Protein AF-A0A3B0M2R5-F1 (afdb_monomer_lite)

InterPro domains:
  IPR005021 Terminase large subunit-like [PTHR41287] (4-120)
  IPR046462 Terminase large subunit-like, endonuclease domain [PF20441] (6-119)

Sequence (122 aa):
MAEMYRKWAALDMLTLTEGDVIDHAKIQEELQAWVSGESLKEIAFDPWSATQFSLSLAEEGLPLVEVPQTVKNLSEAMKEVEALVYSGRLHHTQNPLMNWMMSNITVKIDKNDNIFPNKSTP

Radius of gyration: 17.06 Å; chains: 1; bounding box: 43×30×42 Å

pLDDT: mean 88.45, std 7.63, range [49.78, 97.44]

Organism: NCBI:txid235567

Structure (mmCIF, N/CA/C/O backbone):
data_AF-A0A3B0M2R5-F1
#
_entry.id   AF-A0A3B0M2R5-F1
#
loop_
_atom_site.group_PDB
_atom_site.id
_atom_site.type_symbol
_atom_site.label_atom_id
_atom_site.label_alt_id
_atom_site.label_comp_id
_atom_site.label_asym_id
_atom_site.label_entity_id
_atom_site.label_seq_id
_atom_site.pdbx_PDB_ins_code
_atom_site.Cartn_x
_atom_site.Cartn_y
_atom_site.Cartn_z
_atom_site.occupancy
_atom_site.B_iso_or_equiv
_atom_site.auth_seq_id
_atom_site.auth_comp_id
_atom_site.auth_asym_id
_atom_site.auth_atom_id
_atom_site.pdbx_PDB_model_num
ATOM 1 N N . MET A 1 1 ? -16.174 2.466 -16.410 1.00 58.25 1 MET A N 1
ATOM 2 C CA . MET A 1 1 ? -15.852 2.660 -14.977 1.00 58.25 1 MET A CA 1
ATOM 3 C C . MET A 1 1 ? -17.000 2.196 -14.083 1.00 58.25 1 MET A C 1
ATOM 5 O O . MET A 1 1 ? -16.866 1.131 -13.503 1.00 58.25 1 MET A O 1
ATOM 9 N N . ALA A 1 2 ? -18.155 2.877 -14.050 1.00 71.94 2 ALA A N 1
ATOM 10 C CA . ALA A 1 2 ? -19.270 2.523 -13.150 1.00 71.94 2 ALA A CA 1
ATOM 11 C C . ALA A 1 2 ? -19.824 1.085 -13.301 1.00 71.94 2 ALA A C 1
ATOM 13 O O . ALA A 1 2 ? -20.236 0.474 -12.321 1.00 71.94 2 ALA A O 1
ATOM 14 N N . GLU A 1 3 ? -19.819 0.512 -14.509 1.00 80.75 3 GLU A N 1
ATOM 15 C CA . GLU A 1 3 ? -20.295 -0.864 -14.727 1.00 80.75 3 GLU A CA 1
ATOM 16 C C . GLU A 1 3 ? -19.365 -1.929 -14.119 1.00 80.75 3 GLU A C 1
ATOM 18 O O . GLU A 1 3 ? -19.833 -2.972 -13.672 1.00 80.75 3 GLU A O 1
ATOM 23 N N . MET A 1 4 ? -18.057 -1.664 -14.061 1.00 85.06 4 MET A N 1
ATOM 24 C CA . MET A 1 4 ? -17.075 -2.638 -13.581 1.00 85.06 4 MET A CA 1
ATOM 25 C C . MET A 1 4 ? -17.079 -2.742 -12.054 1.00 85.06 4 MET A C 1
ATOM 27 O O . MET A 1 4 ? -17.082 -3.849 -11.527 1.00 85.06 4 MET A O 1
ATOM 31 N N . TYR A 1 5 ? -17.226 -1.610 -11.355 1.00 87.81 5 TYR A N 1
ATOM 32 C CA . TYR A 1 5 ? -17.431 -1.591 -9.903 1.00 87.81 5 TYR A CA 1
ATOM 33 C C . TYR A 1 5 ? -18.680 -2.374 -9.486 1.00 87.81 5 TYR A C 1
ATOM 35 O O . TYR A 1 5 ? -18.619 -3.168 -8.554 1.00 87.81 5 TYR A O 1
ATOM 43 N N . ARG A 1 6 ? -19.790 -2.240 -10.229 1.00 89.75 6 ARG A N 1
ATOM 44 C CA . ARG A 1 6 ? -21.006 -3.035 -9.980 1.00 89.75 6 ARG A CA 1
ATOM 45 C C . ARG A 1 6 ? -20.786 -4.535 -10.179 1.00 89.75 6 ARG A C 1
ATOM 47 O O . ARG A 1 6 ? -21.315 -5.325 -9.407 1.00 89.75 6 ARG A O 1
ATOM 54 N N . LYS A 1 7 ? -20.002 -4.934 -11.187 1.00 90.62 7 LYS A N 1
ATOM 55 C CA . LYS A 1 7 ? -19.651 -6.348 -11.408 1.00 90.62 7 LYS A CA 1
ATOM 56 C C . LYS A 1 7 ? -18.804 -6.906 -10.267 1.00 90.62 7 LYS A C 1
ATOM 58 O O . LYS A 1 7 ? -19.072 -8.012 -9.823 1.00 90.62 7 LYS A O 1
ATOM 63 N N . TRP A 1 8 ? -17.819 -6.155 -9.779 1.00 92.12 8 TRP A N 1
ATOM 64 C CA . TRP A 1 8 ? -17.003 -6.590 -8.642 1.00 92.12 8 TRP A CA 1
ATOM 65 C C . TRP A 1 8 ? -17.802 -6.669 -7.343 1.00 92.12 8 TRP A C 1
ATOM 67 O O . TRP A 1 8 ? -17.612 -7.615 -6.585 1.00 92.12 8 TRP A O 1
ATOM 77 N N . ALA A 1 9 ? -18.744 -5.748 -7.131 1.00 92.62 9 ALA A N 1
ATOM 78 C CA . ALA A 1 9 ? -19.663 -5.819 -6.000 1.00 92.62 9 ALA A CA 1
ATOM 79 C C . ALA A 1 9 ? -20.566 -7.060 -6.063 1.00 92.62 9 ALA A C 1
ATOM 81 O O . ALA A 1 9 ? -20.715 -7.759 -5.073 1.00 92.62 9 ALA A O 1
ATOM 82 N N . A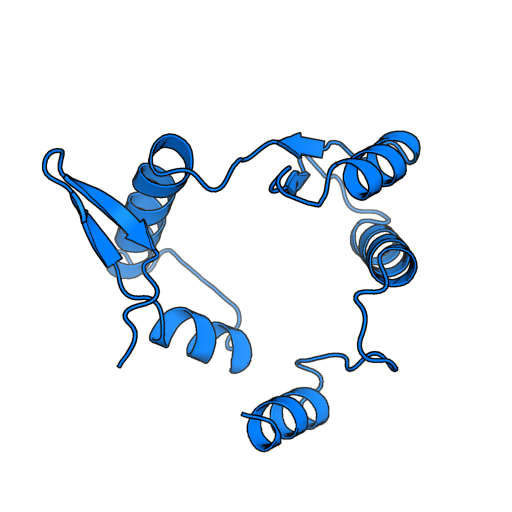LA A 1 10 ? -21.091 -7.404 -7.245 1.00 92.31 10 ALA A N 1
ATOM 83 C CA . ALA A 1 10 ? -21.887 -8.621 -7.437 1.00 92.31 10 ALA A CA 1
ATOM 84 C C . ALA A 1 10 ? -21.093 -9.934 -7.265 1.00 92.31 10 ALA A C 1
ATOM 86 O O . ALA A 1 10 ? -21.695 -11.003 -7.215 1.00 92.31 10 ALA A O 1
ATOM 87 N N . LEU A 1 11 ? -19.758 -9.863 -7.222 1.00 91.06 11 LEU A N 1
ATOM 88 C CA . LEU A 1 11 ? -18.860 -10.992 -6.969 1.00 91.06 11 LEU A CA 1
ATOM 89 C C . LEU A 1 11 ? -18.343 -11.022 -5.519 1.00 91.06 11 LEU A C 1
ATOM 91 O O . LEU A 1 11 ? -17.419 -11.783 -5.245 1.00 91.06 11 LEU A O 1
ATOM 95 N N . ASP A 1 12 ? -18.868 -10.170 -4.631 1.00 90.00 12 ASP A N 1
ATOM 96 C CA . ASP A 1 12 ? -18.390 -9.985 -3.251 1.00 90.00 12 ASP A CA 1
ATOM 97 C C . ASP A 1 12 ? -16.893 -9.611 -3.163 1.00 90.00 12 ASP A C 1
ATOM 99 O O . ASP A 1 12 ? -16.214 -9.866 -2.172 1.00 90.00 12 ASP A O 1
ATOM 103 N N . MET A 1 13 ? -16.358 -8.983 -4.218 1.00 88.38 13 MET A N 1
ATOM 104 C CA . MET A 1 13 ? -14.956 -8.537 -4.303 1.00 88.38 13 MET A CA 1
ATOM 105 C C . MET A 1 13 ? -14.789 -7.048 -3.972 1.00 88.38 13 MET A C 1
ATOM 107 O O . MET A 1 13 ? -13.663 -6.559 -3.887 1.00 88.38 13 MET A O 1
ATOM 111 N N . LEU A 1 14 ? -15.897 -6.312 -3.858 1.00 90.88 14 LEU A N 1
ATOM 112 C CA . LEU A 1 14 ? -15.929 -4.883 -3.565 1.00 90.88 14 LEU A CA 1
ATOM 113 C C . LEU A 1 14 ? -17.180 -4.552 -2.747 1.00 90.88 14 LEU A C 1
ATOM 115 O O . LEU A 1 14 ? -18.295 -4.674 -3.251 1.00 90.88 14 LEU A O 1
ATOM 119 N N . THR A 1 15 ? -16.998 -4.061 -1.527 1.00 89.75 15 THR A N 1
ATOM 120 C CA . THR A 1 15 ? -18.098 -3.513 -0.728 1.00 89.75 15 THR A CA 1
ATOM 121 C C . THR A 1 15 ? -18.385 -2.085 -1.180 1.00 89.75 15 THR A C 1
ATOM 123 O O . THR A 1 15 ? -17.484 -1.248 -1.227 1.00 89.75 15 THR A O 1
ATOM 126 N N . LEU A 1 16 ? -19.637 -1.803 -1.539 1.00 89.12 16 LEU A N 1
ATOM 127 C CA . LEU A 1 16 ? -20.080 -0.447 -1.856 1.00 89.12 16 LEU A CA 1
ATOM 128 C C . LEU A 1 16 ? -20.634 0.205 -0.590 1.00 89.12 16 LEU A C 1
ATOM 130 O O . LEU A 1 16 ? -21.538 -0.339 0.039 1.00 89.12 16 LEU A O 1
ATOM 134 N N . THR A 1 17 ? -20.112 1.376 -0.248 1.00 88.31 17 THR A N 1
ATOM 135 C CA . THR A 1 17 ? -20.636 2.233 0.818 1.00 88.31 17 THR A CA 1
ATOM 136 C C . THR A 1 17 ? -21.558 3.295 0.223 1.00 88.31 17 THR A C 1
ATOM 138 O O . THR A 1 17 ? -21.351 3.746 -0.906 1.00 88.31 17 THR A O 1
ATOM 141 N N . GLU A 1 18 ? -22.589 3.691 0.965 1.00 85.38 18 GLU A N 1
ATOM 142 C CA . GLU A 1 18 ? -23.465 4.792 0.559 1.00 85.38 18 GLU A CA 1
ATOM 143 C C . GLU A 1 18 ? -22.756 6.149 0.692 1.00 85.38 18 GLU A C 1
ATOM 145 O O . GLU A 1 18 ? -21.860 6.317 1.518 1.00 85.38 18 GLU A O 1
ATOM 150 N N . GLY A 1 19 ? -23.180 7.127 -0.113 1.00 85.31 19 GLY A N 1
ATOM 151 C CA . GLY A 1 19 ? -22.615 8.479 -0.124 1.00 85.31 19 GLY A CA 1
ATOM 152 C C . GLY A 1 19 ? -21.551 8.714 -1.200 1.00 85.31 19 GLY A C 1
ATOM 153 O O . GLY A 1 19 ? -21.197 7.830 -1.978 1.00 85.31 19 GLY A O 1
ATOM 154 N N . ASP A 1 20 ? -21.083 9.958 -1.276 1.00 85.56 20 ASP A N 1
ATOM 155 C CA . ASP A 1 20 ? -20.077 10.450 -2.226 1.00 85.56 20 ASP A CA 1
ATOM 156 C C . ASP A 1 20 ? -18.783 10.929 -1.540 1.00 85.56 20 ASP A C 1
ATOM 158 O O . ASP A 1 20 ? -17.884 11.459 -2.195 1.00 85.56 20 ASP A O 1
ATOM 162 N N . VAL A 1 21 ? -18.671 10.703 -0.227 1.00 85.38 21 VAL A N 1
ATOM 163 C CA . VAL A 1 21 ? -17.522 11.069 0.610 1.00 85.38 21 VAL A CA 1
ATOM 164 C C . VAL A 1 21 ? -16.950 9.818 1.277 1.00 85.38 21 VAL A C 1
ATOM 166 O O . VAL A 1 21 ? -17.666 8.862 1.562 1.00 85.38 21 VAL A O 1
ATOM 169 N N . ILE A 1 22 ? -15.640 9.827 1.523 1.00 84.44 22 ILE A N 1
ATOM 170 C CA . ILE A 1 22 ? -14.947 8.768 2.260 1.00 84.44 22 ILE A CA 1
ATOM 171 C C . ILE A 1 22 ? -15.386 8.808 3.730 1.00 84.44 22 ILE A C 1
ATOM 173 O O . ILE A 1 22 ? -15.125 9.787 4.430 1.00 84.44 22 ILE A O 1
ATOM 177 N N . ASP A 1 23 ? -16.015 7.731 4.201 1.00 87.12 23 ASP A N 1
ATOM 178 C CA . ASP A 1 23 ? -16.354 7.551 5.613 1.00 87.12 23 ASP A CA 1
ATOM 179 C C . ASP A 1 23 ? -15.196 6.873 6.361 1.00 87.12 23 ASP A C 1
ATOM 181 O O . ASP A 1 23 ? -15.034 5.651 6.359 1.00 87.12 23 ASP A O 1
ATOM 185 N N . HIS A 1 24 ? -14.370 7.689 7.014 1.00 85.44 24 HIS A N 1
ATOM 186 C CA . HIS A 1 24 ? -13.248 7.206 7.816 1.00 85.44 24 HIS A CA 1
ATOM 187 C C . HIS A 1 24 ? -13.682 6.385 9.038 1.00 85.44 24 HIS A C 1
ATOM 189 O O . HIS A 1 24 ? -12.948 5.482 9.434 1.00 85.44 24 HIS A O 1
ATOM 195 N N . ALA A 1 25 ? -14.857 6.648 9.620 1.00 86.88 25 ALA A N 1
ATOM 196 C CA . ALA A 1 25 ? -15.339 5.884 10.769 1.00 86.88 25 ALA A CA 1
ATOM 197 C C . ALA A 1 25 ? -15.699 4.454 10.350 1.00 86.88 25 ALA A C 1
ATOM 199 O O . ALA A 1 25 ? -15.341 3.500 11.041 1.00 86.88 25 ALA A O 1
ATOM 200 N N . LYS A 1 26 ? -16.319 4.298 9.173 1.00 88.56 26 LYS A N 1
ATOM 201 C CA . LYS A 1 26 ? -16.611 2.978 8.606 1.00 88.56 26 LYS A CA 1
ATOM 202 C C . LYS A 1 26 ? -15.339 2.180 8.318 1.00 88.56 26 LYS A C 1
ATOM 204 O O . LYS A 1 26 ? -15.261 1.007 8.673 1.00 88.56 26 LYS A O 1
ATOM 209 N N . ILE A 1 27 ? -14.327 2.821 7.728 1.00 89.12 27 ILE A N 1
ATOM 210 C CA . ILE A 1 27 ? -13.031 2.177 7.454 1.00 89.12 27 ILE A CA 1
ATOM 211 C C . ILE A 1 27 ? -12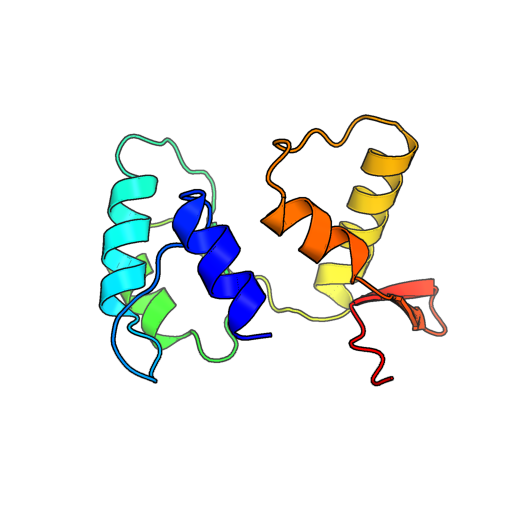.345 1.758 8.763 1.00 89.12 27 ILE A C 1
ATOM 213 O O . ILE A 1 27 ? -11.772 0.673 8.826 1.00 89.12 27 ILE A O 1
ATOM 217 N N . GLN A 1 28 ? -12.410 2.587 9.810 1.00 88.94 28 GLN A N 1
ATOM 218 C CA . GLN A 1 28 ? -11.857 2.254 11.126 1.00 88.94 28 GLN A CA 1
ATOM 219 C C . GLN A 1 28 ? -12.548 1.030 11.742 1.00 88.94 28 GLN A C 1
ATOM 221 O O . GLN A 1 28 ? -11.856 0.117 12.185 1.00 88.94 28 GLN A O 1
ATOM 226 N N . GLU A 1 29 ? -13.884 0.988 11.738 1.00 90.88 29 GLU A N 1
ATOM 227 C CA . GLU A 1 29 ? -14.664 -0.148 12.250 1.00 90.88 29 GLU A CA 1
ATOM 228 C C . GLU A 1 29 ? -14.294 -1.453 11.526 1.00 90.88 29 GLU A C 1
ATOM 230 O O . GLU A 1 29 ? -14.024 -2.475 12.160 1.00 90.88 29 GLU A O 1
ATOM 235 N N . GLU A 1 30 ? -14.231 -1.420 10.192 1.00 91.12 30 GLU A N 1
ATOM 236 C CA . GLU A 1 30 ? -13.874 -2.592 9.388 1.00 91.12 30 GLU A CA 1
ATOM 237 C C . GLU A 1 30 ? -12.426 -3.032 9.615 1.00 91.12 30 GLU A C 1
ATOM 239 O O . GLU A 1 30 ? -12.161 -4.229 9.745 1.00 91.12 30 GLU A O 1
ATOM 244 N N . LEU A 1 31 ? -11.491 -2.083 9.716 1.00 90.75 31 LEU A N 1
ATOM 245 C CA . LEU A 1 31 ? -10.096 -2.383 10.017 1.00 90.75 31 LEU A CA 1
ATOM 246 C C . LEU A 1 31 ? -9.965 -3.054 11.388 1.00 90.75 31 LEU A C 1
ATOM 248 O O . LEU A 1 31 ? -9.298 -4.078 11.493 1.00 90.75 31 LEU A O 1
ATOM 252 N N . GLN A 1 32 ? -10.628 -2.528 12.420 1.00 90.12 32 GLN A N 1
ATOM 253 C CA . GLN A 1 32 ? -10.628 -3.116 13.762 1.00 90.12 32 GLN A CA 1
ATOM 254 C C . GLN A 1 32 ? -11.196 -4.534 13.767 1.00 90.12 32 GLN A C 1
ATOM 256 O O . GLN A 1 32 ? -10.615 -5.426 14.384 1.00 90.12 32 GLN A O 1
ATOM 261 N N . ALA A 1 33 ? -12.304 -4.759 13.059 1.00 92.12 33 ALA A N 1
ATOM 262 C CA . ALA A 1 33 ? -12.885 -6.087 12.920 1.00 92.12 33 ALA A CA 1
ATOM 263 C C . ALA A 1 33 ? -11.929 -7.052 12.202 1.00 92.12 33 ALA A C 1
ATOM 265 O O . ALA A 1 33 ? -11.798 -8.201 12.616 1.00 92.12 33 ALA A O 1
ATOM 266 N N . TRP A 1 34 ? -11.233 -6.582 11.162 1.00 90.94 34 TRP A N 1
ATOM 267 C CA . TRP A 1 34 ? -10.305 -7.394 10.375 1.00 90.94 34 TRP A CA 1
ATOM 268 C C . TRP A 1 34 ? -9.053 -7.801 11.155 1.00 90.94 34 TRP A C 1
ATOM 270 O O . TRP A 1 34 ? -8.569 -8.919 11.001 1.00 90.94 34 TRP A O 1
ATOM 280 N N . VAL A 1 35 ? -8.542 -6.912 12.005 1.00 91.94 35 VAL A N 1
ATOM 281 C CA . VAL A 1 35 ? -7.324 -7.159 12.793 1.00 91.94 35 VAL A CA 1
ATOM 282 C C . VAL A 1 35 ? -7.613 -7.777 14.162 1.00 91.94 35 VAL A C 1
ATOM 284 O O . VAL A 1 35 ? -6.689 -8.138 14.891 1.00 91.94 35 VAL A O 1
ATOM 287 N N . SER A 1 36 ? -8.887 -7.900 14.538 1.00 90.00 36 SER A N 1
ATOM 288 C CA . SER A 1 36 ? -9.289 -8.468 15.822 1.00 90.00 36 SER A CA 1
ATOM 289 C C . SER A 1 36 ? -8.864 -9.932 15.929 1.00 90.00 36 SER A C 1
ATOM 291 O O . SER A 1 36 ? -9.258 -10.774 15.126 1.00 90.00 36 SER A O 1
ATOM 293 N N . GLY A 1 37 ? -8.059 -10.245 16.946 1.00 88.25 37 GLY A N 1
ATOM 294 C CA . GLY A 1 37 ? -7.517 -11.591 17.157 1.00 88.25 37 GLY A CA 1
ATOM 295 C C . GLY A 1 37 ? -6.249 -11.902 16.356 1.00 88.25 37 GLY A C 1
ATOM 296 O O . GLY A 1 37 ? -5.654 -12.957 16.577 1.00 88.25 37 GLY A O 1
ATOM 297 N N . GLU A 1 38 ? -5.796 -10.988 15.496 1.00 88.56 38 GLU A N 1
ATOM 298 C CA . GLU A 1 38 ? -4.538 -11.116 14.763 1.00 88.56 38 GLU A CA 1
ATOM 299 C C . GLU A 1 38 ? -3.355 -10.570 15.574 1.00 88.56 38 GLU A C 1
ATOM 301 O O . GLU A 1 38 ? -3.451 -9.572 16.289 1.00 88.56 38 GLU A O 1
ATOM 306 N N . SER A 1 39 ? -2.194 -11.216 15.439 1.00 88.81 39 SER A N 1
ATOM 307 C CA . SER A 1 39 ? -0.938 -10.734 16.030 1.00 88.81 39 SER A CA 1
ATOM 308 C C . SER A 1 39 ? -0.194 -9.869 15.019 1.00 88.81 39 SER A C 1
ATOM 310 O O . SER A 1 39 ? 0.699 -10.328 14.298 1.00 88.81 39 SER A O 1
ATOM 312 N N . LEU A 1 40 ? -0.613 -8.609 14.924 1.00 90.31 40 LEU A N 1
ATOM 313 C CA . LEU A 1 40 ? -0.007 -7.648 14.013 1.00 90.31 40 LEU A CA 1
ATOM 314 C C . LEU A 1 40 ? 1.362 -7.191 14.508 1.00 90.31 40 LEU A C 1
ATOM 316 O O . LEU A 1 40 ? 1.541 -6.852 15.676 1.00 90.31 40 LEU A O 1
ATOM 320 N N . LYS A 1 41 ? 2.320 -7.114 13.581 1.00 92.62 41 LYS A N 1
ATOM 321 C CA . LYS A 1 41 ? 3.599 -6.445 13.836 1.00 92.62 41 LYS A CA 1
ATOM 322 C C . LYS A 1 41 ? 3.478 -4.947 13.608 1.00 92.62 41 LYS A C 1
ATOM 324 O O . LYS A 1 41 ? 3.804 -4.176 14.498 1.00 92.62 41 LYS A O 1
ATOM 329 N N . GLU A 1 42 ? 3.026 -4.566 12.417 1.00 93.50 42 GLU A N 1
ATOM 330 C CA . GLU A 1 42 ? 2.972 -3.181 11.954 1.00 93.50 42 GLU A CA 1
ATOM 331 C C . GLU A 1 42 ? 1.839 -3.024 10.928 1.00 93.50 42 GLU A C 1
ATOM 333 O O . GLU A 1 42 ? 1.567 -3.946 10.155 1.00 93.50 42 GLU A O 1
ATOM 338 N N . ILE A 1 43 ? 1.207 -1.851 10.898 1.00 92.12 43 ILE A N 1
ATOM 339 C CA . ILE A 1 43 ? 0.294 -1.413 9.837 1.00 92.12 43 ILE A CA 1
ATOM 340 C C . ILE A 1 43 ? 0.926 -0.195 9.163 1.00 92.12 43 ILE A C 1
ATOM 342 O O . ILE A 1 43 ? 0.981 0.893 9.737 1.00 92.12 43 ILE A O 1
ATOM 346 N N . ALA A 1 44 ? 1.400 -0.383 7.934 1.00 92.00 44 ALA A N 1
ATOM 347 C CA . ALA A 1 44 ? 1.944 0.696 7.123 1.00 92.00 44 ALA A CA 1
ATOM 348 C C . ALA A 1 44 ? 0.818 1.579 6.560 1.00 92.00 44 ALA A C 1
ATOM 350 O O . ALA A 1 44 ? -0.137 1.059 5.980 1.00 92.00 44 ALA A O 1
ATOM 351 N N . PHE A 1 45 ? 0.943 2.902 6.674 1.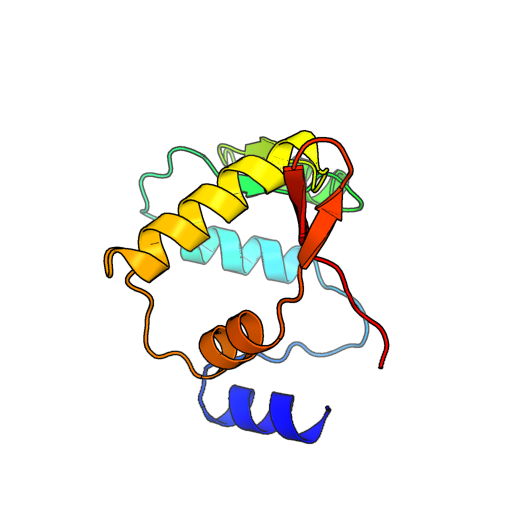00 90.88 45 PHE A N 1
ATOM 352 C CA . PHE A 1 45 ? -0.012 3.849 6.089 1.00 90.88 45 PHE A CA 1
ATOM 353 C C . PHE A 1 45 ? 0.680 5.046 5.429 1.00 90.88 45 PHE A C 1
ATOM 355 O O . PHE A 1 45 ? 1.787 5.429 5.805 1.00 90.88 45 PHE A O 1
ATOM 362 N N . ASP A 1 46 ? 0.011 5.655 4.449 1.00 90.44 46 ASP A N 1
ATOM 363 C CA . ASP A 1 46 ? 0.452 6.917 3.855 1.00 90.44 46 ASP A CA 1
ATOM 364 C C . ASP A 1 46 ? -0.069 8.091 4.700 1.00 90.44 46 ASP A C 1
ATOM 366 O O . ASP A 1 46 ? -1.287 8.246 4.815 1.00 90.44 46 ASP A O 1
ATOM 370 N N . PRO A 1 47 ? 0.797 8.928 5.301 1.00 87.81 47 PRO A N 1
ATOM 371 C CA . PRO A 1 47 ? 0.354 10.047 6.128 1.00 87.81 47 PRO A CA 1
ATOM 372 C C . PRO A 1 47 ? -0.335 11.165 5.335 1.00 87.81 47 PRO A C 1
ATOM 374 O O . PRO A 1 47 ? -1.026 11.995 5.936 1.00 87.81 47 PRO A O 1
ATOM 377 N N . TRP A 1 48 ? -0.178 11.217 4.007 1.00 84.88 48 TRP A N 1
ATOM 378 C CA . TRP A 1 48 ? -0.815 12.251 3.197 1.00 84.88 48 TRP A CA 1
ATOM 379 C C . TRP A 1 48 ? -2.345 12.151 3.277 1.00 84.88 48 TRP A C 1
ATOM 381 O O . TRP A 1 48 ? -2.942 11.148 2.899 1.00 84.88 48 TRP A O 1
ATOM 391 N N . SER A 1 49 ? -2.992 13.209 3.776 1.00 77.38 49 SER A N 1
ATOM 392 C CA . SER A 1 49 ? -4.450 13.284 3.980 1.00 77.38 49 SER A CA 1
ATOM 393 C C . SER A 1 49 ? -5.047 12.256 4.959 1.00 77.38 49 SER A C 1
ATOM 395 O O . SER A 1 49 ? -6.267 12.194 5.072 1.00 77.38 49 SER A O 1
ATOM 397 N N . ALA A 1 50 ? -4.228 11.509 5.709 1.00 79.38 50 ALA A N 1
ATOM 398 C CA . ALA A 1 50 ? -4.697 10.485 6.651 1.00 79.38 50 ALA A CA 1
ATOM 399 C C . ALA A 1 50 ? -4.319 10.756 8.118 1.00 79.38 50 ALA A C 1
ATOM 401 O O . ALA A 1 50 ? -4.642 9.950 8.982 1.00 79.38 50 ALA A O 1
ATOM 402 N N . THR A 1 51 ? -3.678 11.887 8.436 1.00 80.19 51 THR A N 1
ATOM 403 C CA . THR A 1 51 ? -3.137 12.165 9.783 1.00 80.19 51 THR A CA 1
ATOM 404 C C . THR A 1 51 ? -4.177 12.057 10.905 1.00 80.19 51 THR A C 1
ATOM 406 O O . THR A 1 51 ? -3.902 11.483 11.953 1.00 80.19 51 THR A O 1
ATOM 409 N N . GLN A 1 52 ? -5.387 12.590 10.707 1.00 82.25 52 GLN A N 1
ATOM 410 C CA . GLN A 1 52 ? -6.441 12.503 11.726 1.00 82.25 52 GLN A CA 1
ATOM 411 C C . GLN A 1 52 ? -6.935 11.061 11.913 1.00 82.25 52 GLN A C 1
ATOM 413 O O . GLN A 1 52 ? -7.179 10.635 13.036 1.00 82.25 52 GLN A O 1
ATOM 418 N N . PHE A 1 53 ? -7.031 10.308 10.818 1.00 84.38 53 PHE A N 1
ATOM 419 C CA . PHE A 1 53 ? -7.425 8.902 10.821 1.00 84.38 53 PHE A CA 1
ATOM 420 C C . PHE A 1 53 ? -6.354 8.007 11.465 1.00 84.38 53 PHE A C 1
ATOM 422 O O . PHE A 1 53 ? -6.671 7.108 12.233 1.00 84.38 53 PHE A O 1
ATOM 429 N N . SER A 1 54 ? -5.066 8.276 11.239 1.00 85.06 54 SER A N 1
ATOM 430 C CA . SER A 1 54 ? -3.994 7.534 11.910 1.00 85.06 54 SER A CA 1
ATOM 431 C C . SER A 1 54 ? -3.942 7.805 13.412 1.00 85.06 54 SER A C 1
ATOM 433 O O . SER A 1 54 ? -3.623 6.903 14.178 1.00 85.06 54 SER A O 1
ATOM 435 N N . LEU A 1 55 ? -4.277 9.021 13.859 1.00 85.56 55 LEU A N 1
ATOM 436 C CA . LEU A 1 55 ? -4.357 9.318 15.291 1.00 85.56 55 LEU A CA 1
ATOM 437 C C . LEU A 1 55 ? -5.466 8.504 15.971 1.00 85.56 55 LEU A C 1
ATOM 439 O O . LEU A 1 55 ? -5.202 7.908 17.011 1.00 85.56 55 LEU A O 1
ATOM 443 N N . SER A 1 56 ? -6.658 8.403 15.367 1.00 87.19 56 SER A N 1
ATOM 444 C CA . SER A 1 56 ? -7.749 7.603 15.946 1.00 87.19 56 SER A CA 1
ATOM 445 C C . SER A 1 56 ? -7.420 6.108 15.991 1.00 87.19 56 SER A C 1
ATOM 447 O O . SER A 1 56 ? -7.736 5.435 16.965 1.00 87.19 56 SER A O 1
ATOM 449 N N . LEU A 1 57 ? -6.725 5.584 14.980 1.00 87.38 57 LEU A N 1
ATOM 450 C CA . LEU A 1 57 ? -6.247 4.199 14.978 1.00 87.38 57 LEU A CA 1
ATOM 451 C C . LEU A 1 57 ? -5.139 3.944 16.016 1.00 87.38 57 LEU A C 1
ATOM 453 O O . LEU A 1 57 ? -5.071 2.857 16.590 1.00 87.38 57 LEU A O 1
ATOM 457 N N . ALA A 1 58 ? -4.275 4.928 16.273 1.00 87.12 58 ALA A N 1
ATOM 458 C CA . ALA A 1 58 ? -3.236 4.824 17.295 1.00 87.12 58 ALA A CA 1
ATOM 459 C C . ALA A 1 58 ? -3.820 4.836 18.719 1.00 87.12 58 ALA A C 1
ATOM 461 O O . ALA A 1 58 ? -3.318 4.121 19.586 1.00 87.12 58 ALA A O 1
ATOM 462 N N . GLU A 1 59 ? -4.894 5.599 18.962 1.00 88.81 59 GLU A N 1
ATOM 463 C CA . GLU A 1 59 ? -5.630 5.592 20.240 1.00 88.81 59 GLU A CA 1
ATOM 464 C C . GLU A 1 59 ? -6.209 4.207 20.576 1.00 88.81 59 GLU A C 1
ATOM 466 O O . GLU A 1 59 ? -6.290 3.835 21.745 1.00 88.81 59 GLU A O 1
ATOM 471 N N . GLU A 1 60 ? -6.519 3.412 19.553 1.00 85.94 60 GLU A N 1
ATOM 472 C CA . GLU A 1 60 ? -7.010 2.030 19.659 1.00 85.94 60 GLU A CA 1
ATOM 473 C C . GLU A 1 60 ? -5.877 1.004 19.857 1.00 85.94 60 GLU A C 1
ATOM 475 O O . GLU A 1 60 ? -6.110 -0.203 19.920 1.00 85.94 60 GLU A O 1
ATOM 480 N N . GLY A 1 61 ? -4.627 1.468 19.959 1.00 87.31 61 GLY A N 1
ATOM 481 C CA . GLY A 1 61 ? -3.459 0.632 20.231 1.00 87.31 61 GLY A CA 1
ATOM 482 C C . GLY A 1 61 ? -2.906 -0.115 19.015 1.00 87.31 61 GLY A C 1
ATOM 483 O O . GLY A 1 61 ? -2.130 -1.057 19.187 1.00 87.31 61 GLY A O 1
ATOM 484 N N . LEU A 1 62 ? -3.276 0.282 17.792 1.00 89.88 62 LEU A N 1
ATOM 485 C CA . LEU A 1 62 ? -2.754 -0.340 16.576 1.00 89.88 62 LEU A CA 1
ATOM 486 C C . LEU A 1 62 ? -1.291 0.074 16.305 1.00 89.88 62 LEU A C 1
ATOM 488 O O . LEU A 1 62 ? -0.954 1.254 16.430 1.00 89.88 62 LEU A O 1
ATOM 492 N N . PRO A 1 63 ? -0.407 -0.860 15.893 1.00 91.81 63 PRO A N 1
ATOM 493 C CA . PRO A 1 63 ? 1.010 -0.576 15.664 1.00 91.81 63 PRO A CA 1
ATOM 494 C C . PRO A 1 63 ? 1.232 0.100 14.301 1.00 91.81 63 PRO A C 1
ATOM 496 O O . PRO A 1 63 ? 1.660 -0.531 13.337 1.00 91.81 63 PRO A O 1
ATOM 499 N N . LEU A 1 64 ? 0.898 1.383 14.185 1.00 92.44 64 LEU A N 1
ATOM 500 C CA . LEU A 1 64 ? 1.000 2.119 12.922 1.00 92.44 64 LEU A CA 1
ATOM 501 C C . LEU A 1 64 ? 2.442 2.524 12.588 1.00 92.44 64 LEU A C 1
ATOM 503 O O . LEU A 1 64 ? 3.188 2.980 13.455 1.00 92.44 64 LEU A O 1
ATOM 507 N N . VAL A 1 65 ? 2.801 2.439 11.305 1.00 93.00 65 VAL A N 1
ATOM 508 C CA . VAL A 1 65 ? 4.080 2.912 10.761 1.00 93.00 65 VAL A CA 1
ATOM 509 C C . VAL A 1 65 ? 3.828 3.790 9.540 1.00 93.00 65 VAL A C 1
ATOM 511 O O . VAL A 1 65 ? 3.143 3.398 8.595 1.00 93.00 65 VAL A O 1
ATOM 514 N N . GLU A 1 66 ? 4.404 4.989 9.540 1.00 92.75 66 GLU A N 1
ATOM 515 C CA . GLU A 1 66 ? 4.317 5.898 8.400 1.00 92.75 66 GLU A CA 1
ATOM 516 C C . GLU A 1 66 ? 5.189 5.409 7.239 1.00 92.75 66 GLU A C 1
ATOM 518 O O . GLU A 1 66 ? 6.411 5.290 7.354 1.00 92.75 66 GLU A O 1
ATOM 523 N N . VAL A 1 67 ? 4.564 5.204 6.080 1.00 92.88 67 VAL A N 1
ATOM 524 C CA . VAL A 1 67 ? 5.233 4.897 4.813 1.00 92.88 67 VAL A CA 1
ATOM 525 C C . VAL A 1 67 ? 4.751 5.885 3.743 1.00 92.88 67 VAL A C 1
ATOM 527 O O . VAL A 1 67 ? 3.873 5.566 2.941 1.00 92.88 67 VAL A O 1
ATOM 530 N N . PRO A 1 68 ? 5.327 7.104 3.699 1.00 93.12 68 PRO A N 1
ATOM 531 C CA . PRO A 1 68 ? 5.011 8.085 2.664 1.00 93.12 68 PRO A CA 1
ATOM 532 C C . PRO A 1 68 ? 5.209 7.527 1.253 1.00 93.12 68 PRO A C 1
ATOM 534 O O . PRO A 1 68 ? 6.262 6.941 0.971 1.00 93.12 68 PRO A O 1
ATOM 537 N N . GLN A 1 69 ? 4.261 7.779 0.344 1.00 91.38 69 GLN A N 1
ATOM 538 C CA . GLN A 1 69 ? 4.331 7.354 -1.063 1.00 91.38 69 GLN A CA 1
ATOM 539 C C . GLN A 1 69 ? 5.321 8.198 -1.884 1.00 91.38 69 GLN A C 1
ATOM 541 O O . GLN A 1 69 ? 4.967 8.947 -2.792 1.00 91.38 69 GLN A O 1
ATOM 546 N N . THR A 1 70 ? 6.604 8.086 -1.553 1.00 92.38 70 THR A N 1
ATOM 547 C CA . THR A 1 70 ? 7.710 8.786 -2.219 1.00 92.38 70 THR A CA 1
ATOM 548 C C . THR A 1 70 ? 8.577 7.811 -3.008 1.00 92.38 70 THR A C 1
ATOM 550 O O . THR A 1 70 ? 8.618 6.620 -2.701 1.00 92.38 70 THR A O 1
ATOM 553 N N . VAL A 1 71 ? 9.331 8.315 -3.993 1.00 92.00 71 VAL A N 1
ATOM 554 C CA . VAL A 1 71 ? 10.285 7.503 -4.778 1.00 92.00 71 VAL A CA 1
ATOM 555 C C . VAL A 1 71 ? 11.243 6.732 -3.870 1.00 92.00 71 VAL A C 1
ATOM 557 O O . VAL A 1 71 ? 11.485 5.551 -4.093 1.00 92.00 71 VAL A O 1
ATOM 560 N N . LYS A 1 72 ? 11.721 7.376 -2.798 1.00 92.44 72 LYS A N 1
ATOM 561 C CA . LYS A 1 72 ? 12.632 6.773 -1.820 1.00 92.44 72 LYS A CA 1
ATOM 562 C C . LYS A 1 72 ? 12.045 5.526 -1.147 1.00 92.44 72 LYS A C 1
ATOM 564 O O . LYS A 1 72 ? 12.783 4.574 -0.928 1.00 92.44 72 LYS A O 1
ATOM 569 N N . ASN A 1 73 ? 10.754 5.541 -0.818 1.00 92.81 73 ASN A N 1
ATOM 570 C CA . ASN A 1 73 ? 10.108 4.435 -0.108 1.00 92.81 73 ASN A CA 1
ATOM 571 C C . ASN A 1 73 ? 9.563 3.363 -1.057 1.00 92.81 73 ASN A C 1
ATOM 573 O O . ASN A 1 73 ? 9.560 2.190 -0.702 1.00 92.81 73 ASN A O 1
ATOM 577 N N . LEU A 1 74 ? 9.102 3.746 -2.252 1.00 93.31 74 LEU A N 1
ATOM 578 C CA . LEU A 1 74 ? 8.451 2.808 -3.169 1.00 93.31 74 LEU A CA 1
ATOM 579 C C . LEU A 1 74 ? 9.406 2.149 -4.167 1.00 93.31 74 LEU A C 1
ATOM 581 O O . LEU A 1 74 ? 9.128 1.029 -4.580 1.00 93.31 74 LEU A O 1
ATOM 585 N N . SER A 1 75 ? 10.520 2.783 -4.546 1.00 94.88 75 SER A N 1
ATOM 586 C CA . SER A 1 75 ? 11.378 2.252 -5.618 1.00 94.88 75 SER A CA 1
ATOM 587 C C . SER A 1 75 ? 11.918 0.857 -5.315 1.00 94.88 75 SER A C 1
ATOM 589 O O . SER A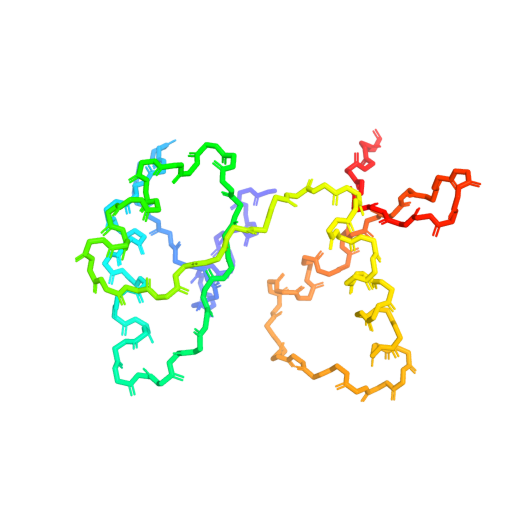 1 75 ? 11.732 -0.059 -6.113 1.00 94.88 75 SER A O 1
ATOM 591 N N . GLU A 1 76 ? 12.536 0.662 -4.149 1.00 94.75 76 GLU A N 1
ATOM 592 C CA . GLU A 1 76 ? 13.096 -0.646 -3.790 1.00 94.75 76 GLU A CA 1
ATOM 593 C C . GLU A 1 76 ? 12.002 -1.694 -3.552 1.00 94.75 76 GLU A C 1
ATOM 595 O O . GLU A 1 76 ? 12.119 -2.815 -4.041 1.00 94.75 76 GLU A O 1
ATOM 600 N N . ALA A 1 77 ? 10.890 -1.310 -2.915 1.00 93.94 77 ALA A N 1
ATOM 601 C CA . ALA A 1 77 ? 9.742 -2.196 -2.724 1.00 93.94 77 ALA A CA 1
ATOM 602 C C . ALA A 1 77 ? 9.159 -2.680 -4.065 1.00 93.94 77 ALA A C 1
ATOM 604 O O . ALA A 1 77 ? 8.817 -3.850 -4.217 1.00 93.94 77 ALA A O 1
ATOM 605 N N . MET A 1 78 ? 9.083 -1.809 -5.074 1.00 93.56 78 MET A N 1
ATOM 606 C CA . MET A 1 78 ? 8.620 -2.197 -6.406 1.00 93.56 78 MET A CA 1
ATOM 607 C C . MET A 1 78 ? 9.595 -3.138 -7.115 1.00 93.56 78 MET A C 1
ATOM 609 O O . MET A 1 78 ? 9.142 -4.082 -7.760 1.00 93.56 78 MET A O 1
ATOM 613 N N . LYS A 1 79 ? 10.911 -2.915 -6.992 1.00 94.88 79 LYS A N 1
ATOM 614 C CA . LYS A 1 79 ? 11.926 -3.805 -7.585 1.00 94.88 79 LYS A CA 1
ATOM 615 C C . LYS A 1 79 ? 11.863 -5.188 -6.945 1.00 94.88 79 LYS A C 1
ATOM 617 O O . LYS A 1 79 ? 11.996 -6.200 -7.629 1.00 94.88 79 LYS A O 1
ATOM 622 N N . GLU A 1 80 ? 11.615 -5.240 -5.638 1.00 96.00 80 GLU A N 1
ATOM 623 C CA . GLU A 1 80 ? 11.411 -6.493 -4.918 1.00 96.00 80 GLU A CA 1
ATOM 624 C C . GLU A 1 80 ? 10.150 -7.222 -5.396 1.00 96.00 80 GLU A C 1
ATOM 626 O O . GLU A 1 80 ? 10.222 -8.407 -5.724 1.00 96.00 80 GLU A O 1
ATOM 631 N N . VAL A 1 81 ? 9.014 -6.524 -5.512 1.00 94.12 81 VAL A N 1
ATOM 632 C CA . VAL A 1 81 ? 7.775 -7.103 -6.058 1.00 94.12 81 VAL A CA 1
ATOM 633 C C . VAL A 1 81 ? 8.004 -7.640 -7.473 1.00 94.12 81 VAL A C 1
ATOM 635 O O . VAL A 1 81 ? 7.617 -8.772 -7.760 1.00 94.12 81 VAL A O 1
ATOM 638 N N . GLU A 1 82 ? 8.680 -6.884 -8.338 1.00 93.25 82 GLU A N 1
ATOM 639 C CA . GLU A 1 82 ? 9.041 -7.317 -9.691 1.00 93.25 82 GLU A CA 1
ATOM 640 C C . GLU A 1 82 ? 9.889 -8.603 -9.671 1.00 93.25 82 GLU A C 1
ATOM 642 O O . GLU A 1 82 ? 9.559 -9.582 -10.346 1.00 93.25 82 GLU A O 1
ATOM 647 N N . ALA A 1 83 ? 10.936 -8.654 -8.844 1.00 96.31 83 ALA A N 1
ATOM 648 C CA . ALA A 1 83 ? 11.781 -9.837 -8.699 1.00 96.31 83 ALA A CA 1
ATOM 649 C C . ALA A 1 83 ? 11.004 -11.057 -8.163 1.00 96.31 83 ALA A C 1
ATOM 651 O O . ALA A 1 83 ? 11.216 -12.189 -8.615 1.00 96.31 83 ALA A O 1
ATOM 652 N N . LEU A 1 84 ? 10.081 -10.854 -7.218 1.00 97.06 84 LEU A N 1
ATOM 653 C CA . LEU A 1 84 ? 9.221 -11.913 -6.683 1.00 97.06 84 LEU A CA 1
ATOM 654 C C . LEU A 1 84 ? 8.247 -12.446 -7.740 1.00 97.06 84 LEU A C 1
ATOM 656 O O . LEU A 1 84 ? 8.007 -13.653 -7.780 1.00 97.06 84 LEU A O 1
ATOM 660 N N . VAL A 1 85 ? 7.731 -11.586 -8.621 1.00 93.44 85 VAL A N 1
ATOM 661 C CA . VAL A 1 85 ? 6.895 -12.002 -9.757 1.00 93.44 85 VAL A CA 1
ATOM 662 C C . VAL A 1 85 ? 7.711 -12.821 -10.755 1.00 93.44 85 VAL A C 1
ATOM 664 O O . VAL A 1 85 ? 7.326 -13.948 -11.065 1.00 93.44 85 VAL A O 1
ATOM 667 N N . TYR A 1 86 ? 8.866 -12.320 -11.211 1.00 95.12 86 TYR A N 1
ATOM 668 C CA . TYR A 1 86 ? 9.702 -13.035 -12.186 1.00 95.12 86 TYR A CA 1
ATOM 669 C C . TYR A 1 86 ? 10.221 -14.378 -11.667 1.00 95.12 86 TYR A C 1
ATOM 671 O O . TYR A 1 86 ? 10.385 -15.320 -12.440 1.00 95.12 86 TYR A O 1
ATOM 679 N N . SER A 1 87 ? 10.464 -14.482 -10.361 1.00 97.44 87 SER A N 1
ATOM 680 C CA . SER A 1 87 ? 10.885 -15.735 -9.726 1.00 97.44 87 SER A CA 1
ATOM 681 C C . SER A 1 87 ? 9.730 -16.683 -9.387 1.00 97.44 87 SER A C 1
ATOM 683 O O . SER A 1 87 ? 9.986 -17.778 -8.889 1.00 97.44 87 SER A O 1
ATOM 685 N N . GLY A 1 88 ? 8.473 -16.294 -9.632 1.00 95.50 88 GLY A N 1
ATOM 686 C CA . GLY A 1 88 ? 7.296 -17.100 -9.297 1.00 95.50 88 GLY A CA 1
ATOM 687 C C . GLY A 1 88 ? 7.082 -17.276 -7.790 1.00 95.50 88 GLY A C 1
ATOM 688 O O . GLY A 1 88 ? 6.529 -18.282 -7.359 1.00 95.50 88 GLY A O 1
ATOM 689 N N . ARG A 1 89 ? 7.568 -16.332 -6.976 1.00 97.06 89 ARG A N 1
ATOM 690 C CA . ARG A 1 89 ? 7.505 -16.376 -5.505 1.00 97.06 89 ARG A CA 1
ATOM 691 C C . ARG A 1 89 ? 6.426 -15.473 -4.916 1.00 97.06 89 ARG A C 1
ATOM 693 O O . ARG A 1 89 ? 6.081 -15.644 -3.747 1.00 97.06 89 ARG A O 1
ATOM 700 N N . LEU A 1 90 ? 5.903 -14.528 -5.696 1.00 93.88 90 LEU A N 1
ATOM 701 C CA . LEU A 1 90 ? 4.745 -13.734 -5.302 1.00 93.88 90 LEU A CA 1
ATOM 702 C C . LEU A 1 90 ? 3.467 -14.542 -5.546 1.00 93.88 90 LEU A C 1
ATOM 704 O O . LEU A 1 90 ? 3.071 -14.758 -6.689 1.00 93.88 90 LEU A O 1
ATOM 708 N N . HIS A 1 91 ? 2.808 -14.956 -4.468 1.00 92.50 91 HIS A N 1
ATOM 709 C CA . HIS A 1 91 ? 1.504 -15.607 -4.531 1.00 92.50 91 HIS A CA 1
ATOM 710 C C . HIS A 1 91 ? 0.440 -14.637 -4.029 1.00 92.50 91 HIS A C 1
ATOM 712 O O . HIS A 1 91 ? 0.509 -14.173 -2.893 1.00 92.50 91 HIS A O 1
ATOM 718 N N . HIS A 1 92 ? -0.550 -14.343 -4.864 1.00 90.50 92 HIS A N 1
ATOM 719 C CA . HIS A 1 92 ? -1.743 -13.601 -4.473 1.00 90.50 92 HIS A CA 1
ATOM 720 C C . HIS A 1 92 ? -2.984 -14.456 -4.732 1.00 90.50 92 HIS A C 1
ATOM 722 O O . HIS A 1 92 ? -2.942 -15.463 -5.443 1.00 90.50 92 HIS A O 1
ATOM 728 N N . THR A 1 93 ? -4.109 -14.074 -4.137 1.00 86.12 93 THR A N 1
ATOM 729 C CA . THR A 1 93 ? -5.389 -14.714 -4.440 1.00 86.12 93 THR A CA 1
ATOM 730 C C . THR A 1 93 ? -5.793 -14.377 -5.874 1.00 86.12 93 THR A C 1
ATOM 732 O O . THR A 1 93 ? -5.499 -13.287 -6.364 1.00 86.12 93 THR A O 1
ATOM 735 N N . GLN A 1 94 ? -6.499 -15.279 -6.560 1.00 86.44 94 GLN A N 1
ATOM 736 C CA . GLN A 1 94 ? -7.004 -15.058 -7.926 1.00 86.44 94 GLN A CA 1
ATOM 737 C C . GLN A 1 94 ? -8.180 -14.058 -7.963 1.00 86.44 94 GLN A C 1
ATOM 739 O O . GLN A 1 94 ? -9.152 -14.248 -8.691 1.00 86.44 94 GLN A O 1
ATOM 744 N N . ASN A 1 95 ? -8.105 -13.002 -7.151 1.00 90.31 95 ASN A N 1
ATOM 745 C CA . ASN A 1 95 ? -9.077 -11.932 -7.068 1.00 90.31 95 ASN A CA 1
ATOM 746 C C . ASN A 1 95 ? -9.039 -11.109 -8.377 1.00 90.31 95 ASN A C 1
ATOM 748 O O . ASN A 1 95 ? -8.022 -10.471 -8.671 1.00 90.31 95 ASN A O 1
ATOM 752 N N . PRO A 1 96 ? -10.135 -11.076 -9.163 1.00 89.50 96 PRO A N 1
ATOM 753 C CA . PRO A 1 96 ? -10.175 -10.350 -10.432 1.00 89.50 96 PRO A CA 1
ATOM 754 C C . PRO A 1 96 ? -9.912 -8.843 -10.301 1.00 89.50 96 PRO A C 1
ATOM 756 O O . PRO A 1 96 ? -9.375 -8.241 -11.231 1.00 89.50 96 PRO A O 1
ATOM 759 N N . LEU A 1 97 ? -10.272 -8.237 -9.162 1.00 91.31 97 LEU A N 1
ATOM 760 C CA . LEU A 1 97 ? -9.999 -6.832 -8.858 1.00 91.31 97 LEU A CA 1
ATOM 761 C C . LEU A 1 97 ? -8.487 -6.594 -8.753 1.00 91.31 97 LEU A C 1
ATOM 763 O O . LEU A 1 97 ? -7.963 -5.698 -9.414 1.00 91.31 97 LEU A O 1
ATOM 767 N N . MET A 1 98 ? -7.785 -7.427 -7.977 1.00 90.56 98 MET A N 1
ATOM 768 C CA . MET A 1 98 ? -6.332 -7.321 -7.802 1.00 90.56 98 MET A CA 1
ATOM 769 C C . MET A 1 98 ? -5.597 -7.551 -9.124 1.00 90.56 98 MET A C 1
ATOM 771 O O . MET A 1 98 ? -4.697 -6.790 -9.471 1.00 90.56 98 MET A O 1
ATOM 775 N N . ASN A 1 99 ? -6.032 -8.541 -9.909 1.00 90.44 99 ASN A N 1
ATOM 776 C CA . ASN A 1 99 ? -5.460 -8.818 -11.229 1.00 90.44 99 ASN A CA 1
ATOM 777 C C . ASN A 1 99 ? -5.581 -7.606 -12.159 1.00 90.44 99 ASN A C 1
ATOM 779 O O . ASN A 1 99 ? -4.628 -7.239 -12.846 1.00 90.44 99 ASN A O 1
ATOM 783 N N . TRP A 1 100 ? -6.748 -6.956 -12.157 1.00 90.56 100 TRP A N 1
ATOM 784 C CA . TRP A 1 100 ? -6.965 -5.740 -12.929 1.00 90.56 100 TRP A CA 1
ATOM 785 C C . TRP A 1 100 ? -6.077 -4.592 -12.434 1.00 90.56 100 TRP A C 1
ATOM 787 O O . TRP A 1 100 ? -5.428 -3.941 -13.251 1.00 90.56 100 T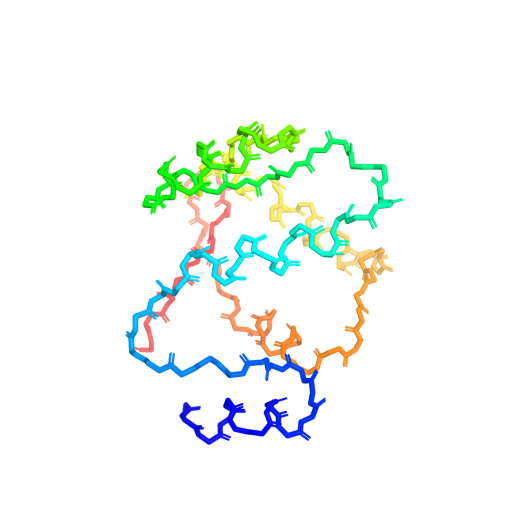RP A O 1
ATOM 797 N N . MET A 1 101 ? -5.981 -4.376 -11.116 1.00 89.75 101 MET A N 1
ATOM 798 C CA . MET A 1 101 ? -5.099 -3.358 -10.529 1.00 89.75 101 MET A CA 1
ATOM 799 C C . MET A 1 101 ? -3.641 -3.567 -10.947 1.00 89.75 101 MET A C 1
ATOM 801 O O . MET A 1 101 ? -3.029 -2.635 -11.464 1.00 89.75 101 MET A O 1
ATOM 805 N N . MET A 1 102 ? -3.114 -4.788 -10.804 1.00 89.62 102 MET A N 1
ATOM 806 C CA . MET A 1 102 ? -1.747 -5.127 -11.211 1.00 89.62 102 MET A CA 1
ATOM 807 C C . MET A 1 102 ? -1.518 -4.904 -12.715 1.00 89.62 102 MET A C 1
ATOM 809 O O . MET A 1 102 ? -0.478 -4.374 -13.094 1.00 89.62 102 MET A O 1
ATOM 813 N N . SER A 1 103 ? -2.495 -5.229 -13.573 1.00 89.44 103 SER A N 1
ATOM 814 C CA . SER A 1 103 ? -2.372 -5.053 -15.032 1.00 89.44 103 SER A CA 1
ATOM 815 C C . SER A 1 103 ? -2.323 -3.595 -15.505 1.00 89.44 103 SER A C 1
ATOM 817 O O . SER A 1 103 ? -1.912 -3.335 -16.633 1.00 89.44 103 SER A O 1
ATOM 819 N N . ASN A 1 104 ? -2.736 -2.645 -14.661 1.00 89.44 104 ASN A N 1
ATOM 820 C CA . ASN A 1 104 ? -2.797 -1.225 -15.013 1.00 89.44 104 ASN A CA 1
ATOM 821 C C . ASN A 1 104 ? -1.574 -0.425 -14.560 1.00 89.44 104 ASN A C 1
ATOM 823 O O . ASN A 1 104 ? -1.482 0.768 -14.861 1.00 89.44 104 ASN A O 1
ATOM 827 N N . ILE A 1 105 ? -0.663 -1.029 -13.794 1.00 87.50 105 ILE A N 1
ATOM 828 C CA . ILE A 1 105 ? 0.507 -0.316 -13.285 1.00 87.50 105 ILE A CA 1
ATOM 829 C C . ILE A 1 105 ? 1.449 -0.009 -14.451 1.00 87.50 105 ILE A C 1
ATOM 831 O O . ILE A 1 105 ? 1.879 -0.899 -15.179 1.00 87.50 105 ILE A O 1
ATOM 835 N N . THR A 1 106 ? 1.812 1.267 -14.593 1.00 88.62 106 THR A N 1
ATOM 836 C CA . THR A 1 106 ? 2.918 1.701 -15.455 1.00 88.62 106 THR A CA 1
ATOM 837 C C . THR A 1 106 ? 4.004 2.334 -14.603 1.00 88.62 106 THR A C 1
ATOM 839 O O . THR A 1 106 ? 3.700 2.987 -13.603 1.00 88.62 106 THR A O 1
ATOM 842 N N . VAL A 1 107 ? 5.266 2.148 -14.980 1.00 88.81 107 VAL A N 1
ATOM 843 C CA . VAL A 1 107 ? 6.411 2.674 -14.228 1.00 88.81 107 VAL A CA 1
ATOM 844 C C . VAL A 1 107 ? 7.132 3.747 -15.025 1.00 88.81 107 VAL A C 1
ATOM 846 O O . VAL A 1 107 ? 7.231 3.675 -16.250 1.00 88.81 107 VAL A O 1
ATOM 849 N N . LYS A 1 108 ? 7.655 4.748 -14.321 1.00 84.44 108 LYS A N 1
ATOM 850 C CA . LYS A 1 108 ? 8.602 5.710 -14.882 1.00 84.44 108 LYS A CA 1
ATOM 851 C C . LYS A 1 108 ? 9.957 5.491 -14.224 1.00 84.44 108 LYS A C 1
ATOM 853 O O . LYS A 1 108 ? 10.052 5.583 -13.004 1.00 84.44 108 LYS A O 1
ATOM 858 N N . ILE A 1 109 ? 10.972 5.226 -15.042 1.00 91.19 109 ILE A N 1
ATOM 859 C CA . ILE A 1 109 ? 12.360 5.103 -14.593 1.00 91.19 109 ILE A CA 1
ATOM 860 C C . ILE A 1 109 ? 12.983 6.503 -14.584 1.00 91.19 109 ILE A C 1
ATOM 862 O O . ILE A 1 109 ? 12.852 7.250 -15.560 1.00 91.19 109 ILE A O 1
ATOM 866 N N . ASP A 1 110 ? 13.602 6.890 -13.470 1.00 89.50 110 ASP A N 1
ATOM 867 C CA . ASP A 1 110 ? 14.346 8.147 -13.368 1.00 89.50 110 ASP A CA 1
ATOM 868 C C . ASP A 1 110 ? 15.825 7.991 -13.784 1.00 89.50 110 ASP A C 1
ATOM 870 O O . ASP A 1 110 ? 16.256 6.943 -14.252 1.00 89.50 110 ASP A O 1
ATOM 874 N N . LYS A 1 111 ? 16.628 9.056 -13.658 1.00 91.38 111 LYS A N 1
ATOM 875 C CA . LYS A 1 111 ? 18.057 9.026 -14.037 1.00 91.38 111 LYS A CA 1
ATOM 876 C C . LYS A 1 111 ? 18.937 8.165 -13.121 1.00 91.38 111 LYS A C 1
ATOM 878 O O . LYS A 1 111 ? 20.081 7.913 -13.477 1.00 91.38 111 LYS A O 1
ATOM 883 N N . ASN A 1 112 ? 18.437 7.795 -11.948 1.00 92.00 112 ASN A N 1
ATOM 884 C CA . ASN A 1 112 ? 19.144 7.029 -10.928 1.00 92.00 112 ASN A CA 1
ATOM 885 C C . ASN A 1 112 ? 18.615 5.585 -10.858 1.00 92.00 112 ASN A C 1
ATOM 887 O O . ASN A 1 112 ? 18.789 4.926 -9.835 1.00 92.00 112 ASN A O 1
ATOM 891 N N . ASP A 1 113 ? 17.926 5.124 -11.908 1.00 91.06 113 ASP A N 1
ATOM 892 C CA . ASP A 1 113 ? 17.291 3.807 -11.991 1.00 91.06 113 ASP A CA 1
ATOM 893 C C . ASP A 1 113 ? 16.278 3.531 -10.863 1.00 91.06 113 ASP A C 1
ATOM 895 O O . ASP A 1 113 ? 16.042 2.381 -10.471 1.00 91.06 113 ASP A O 1
ATOM 899 N N . ASN A 1 114 ? 15.649 4.581 -10.323 1.00 93.62 114 ASN A N 1
ATOM 900 C CA . ASN A 1 114 ? 14.492 4.400 -9.456 1.00 93.62 114 ASN A CA 1
ATOM 901 C C . ASN A 1 114 ? 13.249 4.154 -10.301 1.00 93.62 114 ASN A C 1
ATOM 903 O O . ASN A 1 114 ? 13.032 4.827 -11.313 1.00 93.62 114 ASN A O 1
ATOM 907 N N . ILE A 1 115 ? 12.403 3.240 -9.837 1.00 92.75 115 ILE A N 1
ATOM 908 C CA . ILE A 1 115 ? 11.077 3.014 -10.408 1.00 92.75 115 ILE A CA 1
ATOM 909 C C . ILE A 1 115 ? 10.016 3.586 -9.482 1.00 92.75 115 ILE A C 1
ATOM 911 O O . ILE A 1 115 ? 10.113 3.507 -8.262 1.00 92.75 115 ILE A O 1
ATOM 915 N N . PHE A 1 116 ? 8.997 4.200 -10.065 1.00 91.75 116 PHE A N 1
ATOM 916 C CA . PHE A 1 116 ? 7.872 4.733 -9.312 1.00 91.75 116 PHE A CA 1
ATOM 917 C C . PHE A 1 116 ? 6.580 4.512 -10.099 1.00 91.75 116 PHE A C 1
ATOM 919 O O . PHE A 1 116 ? 6.615 4.640 -11.335 1.00 91.75 116 PHE A O 1
ATOM 926 N N . PRO A 1 117 ? 5.447 4.194 -9.438 1.00 88.50 117 PRO A N 1
ATOM 927 C CA . PRO A 1 117 ? 4.183 4.035 -10.132 1.00 88.50 117 PRO A CA 1
ATOM 928 C C . PRO A 1 117 ? 3.816 5.372 -10.761 1.00 88.50 117 PRO A C 1
ATOM 930 O O . PRO A 1 117 ? 3.783 6.407 -10.098 1.00 88.50 117 PRO A O 1
ATOM 933 N N . ASN A 1 118 ? 3.545 5.356 -12.055 1.00 84.31 118 ASN A N 1
ATOM 934 C CA . ASN A 1 118 ? 3.093 6.526 -12.771 1.00 84.31 118 ASN A CA 1
ATOM 935 C C . ASN A 1 118 ? 1.701 6.256 -13.320 1.00 84.31 118 ASN A C 1
ATOM 937 O O . ASN A 1 118 ? 1.424 5.190 -13.874 1.00 84.31 118 ASN A O 1
ATOM 941 N N . LYS A 1 119 ? 0.830 7.252 -13.206 1.00 71.88 119 LYS A N 1
ATOM 942 C CA . LYS A 1 119 ? -0.420 7.259 -13.947 1.00 71.88 119 LYS A CA 1
ATOM 943 C C . LYS A 1 119 ? -0.104 7.889 -15.292 1.00 71.88 119 LYS A C 1
ATOM 945 O O . LYS A 1 119 ? -0.157 9.105 -15.444 1.00 71.88 119 LYS A O 1
ATOM 950 N N . SER A 1 120 ? 0.304 7.063 -16.248 1.00 58.41 120 SER A N 1
ATOM 951 C CA . SER A 1 120 ? 0.340 7.498 -17.640 1.00 58.41 120 SER A CA 1
ATOM 952 C C . SER A 1 120 ? -1.095 7.861 -18.012 1.00 58.41 120 SER A C 1
ATOM 954 O O . SER A 1 120 ? -1.961 6.987 -18.041 1.00 58.41 120 SER A O 1
ATOM 956 N N . THR A 1 121 ? -1.396 9.144 -18.201 1.00 51.03 121 THR A N 1
ATOM 957 C CA . THR A 1 121 ? -2.624 9.510 -18.907 1.00 51.03 121 THR A CA 1
ATOM 958 C C . THR A 1 121 ? -2.555 8.853 -20.290 1.00 51.03 121 THR A C 1
ATOM 960 O O . THR A 1 121 ? -1.471 8.874 -20.883 1.00 51.03 121 THR A O 1
ATOM 963 N N . PRO A 1 122 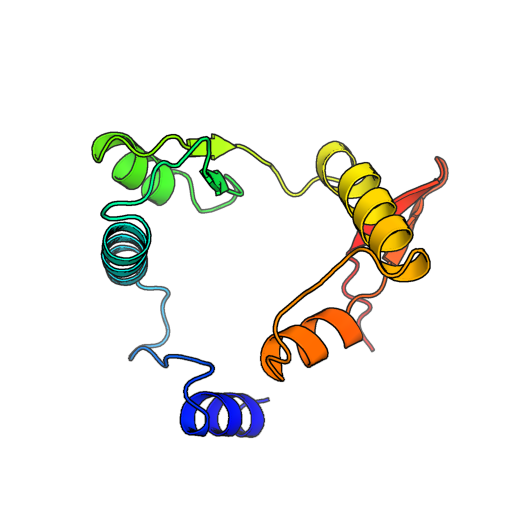? -3.643 8.247 -20.792 1.00 49.78 122 PRO A N 1
ATOM 964 C CA . PRO A 1 122 ? -3.755 7.951 -22.215 1.00 49.78 122 PRO A CA 1
ATOM 965 C C . PRO A 1 122 ? -3.494 9.197 -23.066 1.00 49.78 122 PRO A C 1
ATOM 967 O O . PRO A 1 122 ? -3.851 10.308 -22.600 1.00 49.78 122 PRO A O 1
#

Secondary structure (DSSP, 8-state):
-HHHHHHHHTTTSSPPPSSSS--HHHHHHHHHHHHTT---S-EEE--TTTHHHHHHHHHTT--EEE---SHHHHHHHHHHHHHHHHTT-------HHHHHHHHT-EEEE-TTS-EEEE----

Foldseek 3Di:
DVVVQVVCVVVVNDDDDDDDDDDLVVVLVVVCVVCVPPDDDEDEDACVVCVVSVVVNVVVVHRYDYQHQDLVRVQVVVVVVVVCVVVVNDDDPPRPVVVVVVVQWDWDQDPVRGTHTDDPDD